Protein AF-A0A954PSN0-F1 (afdb_monomer_lite)

pLDDT: mean 78.73, std 20.79, range [35.22, 97.94]

Sequence (161 aa):
SMLEPAQRQGTVRHKSVRLQGTRQWETVWQTLVEFAEAEGLCKVHMDLNVPWLEEGFHGTWQRSRLPDRLDRWSTALPIFADGRIAGRLDIAGPATDGQAIGAIAKLVELVDDLIPQIELLLTTPIPLEAVETSTESAETESAPVGLDAAQKKSALTSLSQ

Structure (mmCIF, N/CA/C/O backbone):
data_AF-A0A954PSN0-F1
#
_entry.id   AF-A0A954PSN0-F1
#
loop_
_atom_site.group_PDB
_atom_site.id
_atom_site.type_symbol
_atom_site.label_atom_id
_atom_site.label_alt_id
_atom_site.label_comp_id
_atom_site.label_asym_id
_atom_site.label_entity_id
_atom_site.label_seq_id
_atom_site.pdbx_PDB_ins_code
_atom_site.Cartn_x
_atom_site.Cartn_y
_atom_site.Cartn_z
_atom_site.occupancy
_atom_site.B_iso_or_equiv
_atom_site.auth_seq_id
_atom_site.auth_comp_id
_atom_site.auth_asym_id
_atom_site.auth_atom_id
_atom_site.pdbx_PDB_model_num
ATOM 1 N N . SER A 1 1 ? 18.038 26.220 -28.116 1.00 51.59 1 SER A N 1
ATOM 2 C CA . SER A 1 1 ? 16.617 25.848 -28.020 1.00 51.59 1 SER A CA 1
ATOM 3 C C . SER A 1 1 ? 16.549 24.426 -27.507 1.00 51.59 1 SER A C 1
ATOM 5 O O . SER A 1 1 ? 17.041 23.544 -28.195 1.00 51.59 1 SER A O 1
ATOM 7 N N . MET A 1 2 ? 16.056 24.223 -26.289 1.00 44.28 2 MET A N 1
ATOM 8 C CA . MET A 1 2 ? 15.750 22.912 -25.715 1.00 44.28 2 MET A CA 1
ATOM 9 C C . MET A 1 2 ? 14.744 23.184 -24.595 1.00 44.28 2 MET A C 1
ATOM 11 O O . MET A 1 2 ? 15.099 23.766 -23.577 1.00 44.28 2 MET A O 1
ATOM 15 N N . LEU A 1 3 ? 13.466 22.913 -24.859 1.00 49.69 3 LEU A N 1
ATOM 16 C CA . LEU A 1 3 ? 12.407 23.012 -23.860 1.00 49.69 3 LEU A CA 1
ATOM 17 C C . LEU A 1 3 ? 12.388 21.683 -23.109 1.00 49.69 3 LEU A C 1
ATOM 19 O O . LEU A 1 3 ? 12.054 20.652 -23.692 1.00 49.69 3 LEU A O 1
ATOM 23 N N . GLU A 1 4 ? 12.777 21.708 -21.839 1.00 47.72 4 GLU A N 1
ATOM 24 C CA . GLU A 1 4 ? 12.510 20.611 -20.914 1.00 47.72 4 GLU A CA 1
ATOM 25 C C . GLU A 1 4 ? 10.990 20.391 -20.836 1.00 47.72 4 GLU A C 1
ATOM 27 O O . GLU A 1 4 ? 10.233 21.365 -20.713 1.00 47.72 4 GLU A O 1
ATOM 32 N N . PRO A 1 5 ? 10.488 19.147 -20.922 1.00 50.50 5 PRO A N 1
AT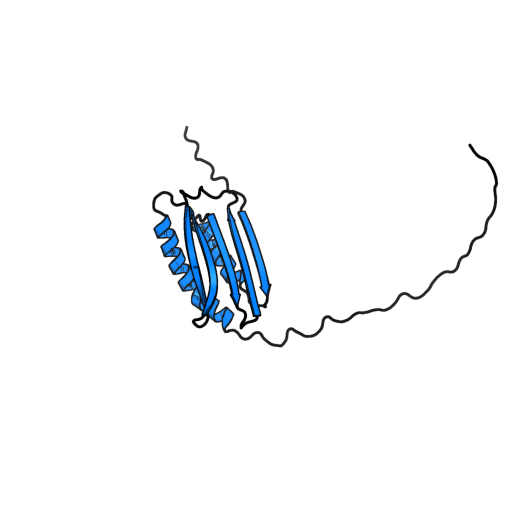OM 33 C CA . PRO A 1 5 ? 9.084 18.900 -20.664 1.00 50.50 5 PRO A CA 1
ATOM 34 C C . PRO A 1 5 ? 8.835 19.143 -19.176 1.00 50.50 5 PRO A C 1
ATOM 36 O O . PRO A 1 5 ? 9.224 18.345 -18.326 1.00 50.50 5 PRO A O 1
ATOM 39 N N . ALA A 1 6 ? 8.166 20.252 -18.864 1.00 48.22 6 ALA A N 1
ATOM 40 C CA . ALA A 1 6 ? 7.601 20.493 -17.548 1.00 48.22 6 ALA A CA 1
ATOM 41 C C . ALA A 1 6 ? 6.750 19.275 -17.160 1.00 48.22 6 ALA A C 1
ATOM 43 O O . ALA A 1 6 ? 5.713 19.009 -17.780 1.00 48.22 6 ALA A O 1
ATOM 44 N N . GLN A 1 7 ? 7.209 18.512 -16.165 1.00 49.75 7 GLN A N 1
ATOM 45 C CA . GLN A 1 7 ? 6.441 17.436 -15.555 1.00 49.75 7 GLN A CA 1
ATOM 46 C C . GLN A 1 7 ? 5.137 18.043 -15.037 1.00 49.75 7 GLN A C 1
ATOM 48 O O . GLN A 1 7 ? 5.089 18.683 -13.989 1.00 49.75 7 GLN A O 1
ATOM 53 N N . ARG A 1 8 ? 4.058 17.883 -15.809 1.00 48.75 8 ARG A N 1
ATOM 54 C CA . ARG A 1 8 ? 2.710 18.201 -15.349 1.00 48.75 8 ARG A CA 1
ATOM 55 C C . ARG A 1 8 ? 2.430 17.264 -14.187 1.00 48.75 8 ARG A C 1
ATOM 57 O O . ARG A 1 8 ? 2.169 16.083 -14.412 1.00 48.75 8 ARG A O 1
ATOM 64 N N . GLN A 1 9 ? 2.492 17.794 -12.971 1.00 50.06 9 GLN A N 1
ATOM 65 C CA . GLN A 1 9 ? 1.950 17.147 -11.786 1.00 50.06 9 GLN A CA 1
ATOM 66 C C . GLN A 1 9 ? 0.468 16.880 -12.065 1.00 50.06 9 GLN A C 1
ATOM 68 O O . GLN A 1 9 ? -0.374 17.775 -12.028 1.00 50.06 9 GLN A O 1
ATOM 73 N N . GLY A 1 10 ? 0.172 15.660 -12.512 1.00 59.59 10 GLY A N 1
ATOM 74 C CA . GLY A 1 10 ? -1.191 15.222 -12.747 1.00 59.59 10 GLY A CA 1
ATOM 75 C C . GLY A 1 10 ? -1.931 15.216 -11.420 1.00 59.59 10 GLY A C 1
ATOM 76 O O . GLY A 1 10 ? -1.351 14.873 -10.393 1.00 59.59 10 GLY A O 1
ATOM 77 N N . THR A 1 11 ? -3.210 15.579 -11.448 1.00 71.25 11 THR A N 1
ATOM 78 C CA . THR A 1 11 ? -4.090 15.440 -10.291 1.00 71.25 11 THR A CA 1
ATOM 79 C C . THR A 1 11 ? -3.969 14.014 -9.733 1.00 71.25 11 THR A C 1
ATOM 81 O O . THR A 1 11 ? -3.833 13.039 -10.475 1.00 71.25 11 THR A O 1
ATOM 84 N N . VAL A 1 12 ? -3.923 13.889 -8.414 1.00 82.00 12 VAL A N 1
ATOM 85 C CA . VAL A 1 12 ? -3.857 12.604 -7.717 1.00 82.00 12 VAL A CA 1
ATOM 86 C C . VAL A 1 12 ? -5.231 12.346 -7.121 1.00 82.00 12 VAL A C 1
ATOM 88 O O . VAL A 1 12 ? -5.848 13.245 -6.552 1.00 82.00 12 VAL A O 1
ATOM 91 N N . ARG A 1 13 ? -5.741 11.121 -7.267 1.00 86.81 13 ARG A N 1
ATOM 92 C CA . ARG A 1 13 ? -6.927 10.672 -6.540 1.00 86.81 13 ARG A CA 1
ATOM 93 C C . ARG A 1 13 ? -6.464 9.878 -5.329 1.00 86.81 13 ARG A C 1
ATOM 95 O O . ARG A 1 13 ? -5.998 8.753 -5.478 1.00 86.81 13 ARG A O 1
ATOM 102 N N . HIS A 1 14 ? -6.657 10.463 -4.156 1.00 92.06 14 HIS A N 1
ATOM 103 C CA . HIS A 1 14 ? -6.394 9.857 -2.853 1.00 92.06 14 HIS A CA 1
ATOM 104 C C . HIS A 1 14 ? -7.720 9.676 -2.123 1.00 92.06 14 HIS A C 1
ATOM 106 O O . HIS A 1 14 ? -8.522 10.606 -2.039 1.00 92.06 14 HIS A O 1
ATOM 112 N N . LYS A 1 15 ? -7.973 8.474 -1.613 1.00 92.88 15 LYS A N 1
ATOM 113 C CA . LYS A 1 15 ? -9.094 8.182 -0.722 1.00 92.88 15 LYS A CA 1
ATOM 114 C C . LYS A 1 15 ? -8.658 7.141 0.301 1.00 92.88 15 LYS A C 1
ATOM 116 O O . LYS A 1 15 ? -8.199 6.079 -0.095 1.00 92.88 15 LYS A O 1
ATOM 121 N N . SER A 1 16 ? -8.881 7.404 1.578 1.00 92.44 16 SER A N 1
ATOM 122 C CA . SER A 1 16 ? -8.870 6.387 2.628 1.00 92.44 16 SER A CA 1
ATOM 123 C C . SER A 1 16 ? -10.208 6.396 3.357 1.00 92.44 16 SER A C 1
ATOM 125 O O . SER A 1 16 ? -10.886 7.422 3.445 1.00 92.44 16 SER A O 1
ATOM 127 N N . VAL A 1 17 ? -10.640 5.225 3.808 1.00 92.50 17 VAL A N 1
ATOM 128 C CA . VAL A 1 17 ? -11.814 5.061 4.657 1.00 92.50 17 VAL A CA 1
ATOM 129 C C . VAL A 1 17 ? -11.557 3.934 5.645 1.00 92.50 17 VAL A C 1
ATOM 131 O O . VAL A 1 17 ? -11.173 2.828 5.271 1.00 92.50 17 VAL A O 1
ATOM 134 N N . ARG A 1 18 ? -11.804 4.217 6.920 1.00 94.38 18 ARG A N 1
ATOM 135 C CA . ARG A 1 18 ? -11.916 3.193 7.953 1.00 94.38 18 ARG A CA 1
ATOM 136 C C . ARG A 1 18 ? -13.348 2.674 7.941 1.00 94.38 18 ARG A C 1
ATOM 138 O O . ARG A 1 18 ? -14.282 3.448 8.130 1.00 94.38 18 ARG A O 1
ATOM 145 N N . LEU A 1 19 ? -13.501 1.390 7.645 1.00 91.69 19 LEU A N 1
ATOM 146 C CA . LEU A 1 19 ? -14.794 0.718 7.533 1.00 91.69 19 LEU A CA 1
ATOM 147 C C . LEU A 1 19 ? -15.273 0.214 8.897 1.00 91.69 19 LEU A C 1
ATOM 149 O O . LEU A 1 19 ? -16.469 0.253 9.169 1.00 91.69 19 LEU A O 1
ATOM 153 N N . GLN A 1 20 ? -14.341 -0.228 9.745 1.00 89.31 20 GLN A N 1
ATOM 154 C CA . GLN A 1 20 ? -14.618 -0.730 11.088 1.00 89.31 20 GLN A CA 1
ATOM 155 C C . GLN A 1 20 ? -13.387 -0.562 11.985 1.00 89.31 20 GLN A C 1
ATOM 157 O O . GLN A 1 20 ? -12.265 -0.467 11.482 1.00 89.31 20 GLN A O 1
ATOM 162 N N . GLY A 1 21 ? -13.611 -0.546 13.297 1.00 88.50 21 GLY A N 1
ATOM 163 C CA . GLY A 1 21 ? -12.554 -0.505 14.296 1.00 88.50 21 GLY A CA 1
ATOM 164 C C . GLY A 1 21 ? -12.055 0.903 14.614 1.00 88.50 21 GLY A C 1
ATOM 165 O O . GLY A 1 21 ? -12.600 1.910 14.152 1.00 88.50 21 GLY A O 1
ATOM 166 N N . THR A 1 22 ? -11.026 0.984 15.451 1.00 85.81 22 THR A N 1
ATOM 167 C CA . THR A 1 22 ? -10.490 2.247 15.989 1.00 85.81 22 THR A CA 1
ATOM 168 C C . THR A 1 22 ? -8.991 2.407 15.765 1.00 85.81 22 THR A C 1
ATOM 170 O O . THR A 1 22 ? -8.454 3.498 15.980 1.00 85.81 22 THR A O 1
ATOM 173 N N . ARG A 1 23 ? -8.308 1.370 15.265 1.00 90.44 23 ARG A N 1
ATOM 174 C CA . ARG A 1 23 ? -6.860 1.398 15.036 1.00 90.44 23 ARG A CA 1
ATOM 175 C C . ARG A 1 23 ? -6.462 2.424 13.971 1.00 90.44 23 ARG A C 1
ATOM 177 O O . ARG A 1 23 ? -7.244 2.834 13.105 1.00 90.44 23 ARG A O 1
ATOM 184 N N . GLN A 1 24 ? -5.211 2.871 14.066 1.00 91.38 24 GLN A N 1
ATOM 185 C CA . GLN A 1 24 ? -4.643 3.966 13.275 1.00 91.38 24 GLN A CA 1
ATOM 186 C C . GLN A 1 24 ? -3.981 3.455 11.985 1.00 91.38 24 GLN A C 1
ATOM 188 O O . GLN A 1 24 ? -2.815 3.723 11.714 1.00 91.38 24 GLN A O 1
ATOM 193 N N . TRP A 1 25 ? -4.743 2.735 11.158 1.00 93.69 25 TRP A N 1
ATOM 194 C CA . TRP A 1 25 ? -4.280 2.242 9.850 1.00 93.69 25 TRP A CA 1
ATOM 195 C C . TRP A 1 25 ? -3.873 3.351 8.875 1.00 93.69 25 TRP A C 1
ATOM 197 O O . TRP A 1 25 ? -3.128 3.104 7.928 1.00 93.69 25 TRP A O 1
ATOM 207 N N . GLU A 1 26 ? -4.328 4.579 9.129 1.00 93.50 26 GLU A N 1
ATOM 208 C CA . GLU A 1 26 ? -3.970 5.753 8.340 1.00 93.50 26 GLU A CA 1
ATOM 209 C C . GLU A 1 26 ? -2.455 5.994 8.333 1.00 93.50 26 GLU A C 1
ATOM 211 O O . GLU A 1 26 ? -1.924 6.375 7.302 1.00 93.50 26 GLU A O 1
ATOM 216 N N . THR A 1 27 ? -1.731 5.710 9.422 1.00 93.38 27 THR A N 1
ATOM 217 C CA . THR A 1 27 ? -0.271 5.900 9.461 1.00 93.38 27 THR A CA 1
ATOM 218 C C . THR A 1 27 ? 0.440 4.986 8.463 1.00 93.38 27 THR A C 1
ATOM 220 O O . THR A 1 27 ? 1.210 5.468 7.639 1.00 93.38 27 THR A O 1
ATOM 223 N N . VAL A 1 28 ? 0.111 3.688 8.468 1.00 94.81 28 VAL A N 1
ATOM 224 C CA . VAL A 1 28 ? 0.645 2.711 7.498 1.00 94.81 28 VAL A CA 1
ATOM 225 C C . VAL A 1 28 ? 0.272 3.120 6.073 1.00 94.81 28 VAL A C 1
ATOM 227 O O . VAL A 1 28 ? 1.099 3.079 5.162 1.00 94.81 28 VAL A O 1
ATOM 230 N N . TRP A 1 29 ? -0.974 3.556 5.880 1.00 96.81 29 TRP A N 1
ATOM 231 C CA . TRP A 1 29 ? -1.457 4.021 4.587 1.00 96.81 29 TRP A CA 1
ATOM 232 C C . TRP A 1 29 ? -0.677 5.232 4.059 1.00 96.81 29 TRP A C 1
ATOM 234 O O . TRP A 1 29 ? -0.280 5.230 2.895 1.00 96.81 29 TRP A O 1
ATOM 244 N N . GLN A 1 30 ? -0.429 6.247 4.890 1.00 96.25 30 GLN A N 1
ATOM 245 C CA . GLN A 1 30 ? 0.301 7.448 4.478 1.00 96.25 30 GLN A CA 1
ATOM 246 C C . GLN A 1 30 ? 1.746 7.124 4.094 1.00 96.25 30 GLN A C 1
ATOM 248 O O . GLN A 1 30 ? 2.194 7.574 3.045 1.00 96.25 30 GLN A O 1
ATOM 253 N N . THR A 1 31 ? 2.434 6.250 4.835 1.00 96.56 31 THR A N 1
ATOM 254 C CA . THR A 1 31 ? 3.786 5.804 4.460 1.00 96.56 31 THR A CA 1
ATOM 255 C C . THR A 1 31 ? 3.813 5.125 3.083 1.00 96.56 31 THR A C 1
ATOM 257 O O . THR A 1 31 ? 4.706 5.377 2.275 1.00 96.56 31 THR A O 1
ATOM 260 N N . LEU A 1 32 ? 2.806 4.303 2.763 1.00 96.94 32 LEU A N 1
ATOM 261 C CA . LEU A 1 32 ? 2.687 3.681 1.438 1.00 96.94 32 LEU A CA 1
ATOM 262 C C . LEU A 1 32 ? 2.423 4.709 0.327 1.00 96.94 32 LEU A C 1
ATOM 264 O O . LEU A 1 32 ? 2.908 4.543 -0.794 1.00 96.94 32 LEU A O 1
ATOM 268 N N . VAL A 1 33 ? 1.654 5.761 0.617 1.00 96.69 33 VAL A N 1
ATOM 269 C CA . VAL A 1 33 ? 1.394 6.858 -0.325 1.00 96.69 33 VAL A CA 1
ATOM 270 C C . VAL A 1 33 ? 2.654 7.687 -0.569 1.00 96.69 33 VAL A C 1
ATOM 272 O O . VAL A 1 33 ? 2.986 7.949 -1.723 1.00 96.69 33 VAL A O 1
ATOM 275 N N . GLU A 1 34 ? 3.388 8.042 0.482 1.00 96.44 34 GLU A N 1
ATOM 276 C CA . GLU A 1 34 ? 4.659 8.770 0.383 1.00 96.44 34 GLU A CA 1
ATOM 277 C C . GLU A 1 34 ? 5.677 7.991 -0.459 1.00 96.44 34 GLU A C 1
ATOM 279 O O . GLU A 1 34 ? 6.300 8.544 -1.369 1.00 96.44 34 GLU A O 1
ATOM 284 N N . PHE A 1 35 ? 5.776 6.678 -0.236 1.00 96.19 35 PHE A N 1
ATOM 285 C CA . PHE A 1 35 ? 6.579 5.790 -1.073 1.00 96.19 35 PHE A CA 1
ATOM 286 C C . PHE A 1 35 ? 6.129 5.804 -2.540 1.00 96.19 35 PHE A C 1
ATOM 288 O O . PHE A 1 35 ? 6.954 5.872 -3.453 1.00 96.19 35 PHE A O 1
ATOM 295 N N . ALA A 1 36 ? 4.817 5.781 -2.786 1.00 95.12 36 ALA A N 1
ATOM 296 C CA . ALA A 1 36 ? 4.267 5.823 -4.136 1.00 95.12 36 ALA A CA 1
ATOM 297 C C . ALA A 1 36 ? 4.642 7.098 -4.892 1.00 95.12 36 ALA A C 1
ATOM 299 O O . ALA A 1 36 ? 4.895 7.071 -6.101 1.00 95.12 36 ALA A O 1
ATOM 300 N N . GLU A 1 37 ? 4.667 8.221 -4.184 1.00 94.38 37 GLU A N 1
ATOM 301 C CA . GLU A 1 37 ? 5.078 9.500 -4.737 1.00 94.38 37 GLU A CA 1
ATOM 302 C C . GLU A 1 37 ? 6.579 9.525 -5.024 1.00 94.38 37 GLU A C 1
ATOM 304 O O . GLU A 1 37 ? 6.958 9.897 -6.140 1.00 94.38 37 GLU A O 1
ATOM 309 N N . ALA A 1 38 ? 7.399 9.059 -4.078 1.00 93.38 38 ALA A N 1
ATOM 310 C CA . ALA A 1 38 ? 8.856 9.023 -4.184 1.00 93.38 38 ALA A CA 1
ATOM 311 C C . ALA A 1 38 ? 9.359 8.113 -5.318 1.00 93.38 38 ALA A C 1
ATOM 313 O O . ALA A 1 38 ? 10.231 8.510 -6.089 1.00 93.38 38 ALA A O 1
ATOM 314 N N . GLU A 1 39 ? 8.772 6.925 -5.473 1.00 93.12 39 GLU A N 1
ATOM 315 C CA . GLU A 1 39 ? 9.174 5.947 -6.495 1.00 93.12 39 GLU A CA 1
ATOM 316 C C . GLU A 1 39 ? 8.432 6.121 -7.832 1.00 93.12 39 GLU A C 1
ATOM 318 O O . GLU A 1 39 ? 8.552 5.295 -8.738 1.00 93.12 39 GLU A O 1
ATOM 323 N N . GLY A 1 40 ? 7.637 7.186 -7.986 1.00 91.94 40 GLY A N 1
ATOM 324 C CA . GLY A 1 40 ? 6.936 7.459 -9.242 1.00 91.94 40 GLY A CA 1
ATOM 325 C C . GLY A 1 40 ? 5.873 6.410 -9.594 1.00 91.94 40 GLY A C 1
ATOM 326 O O . GLY A 1 40 ? 5.562 6.204 -10.770 1.00 91.94 40 GLY A O 1
ATOM 327 N N . LEU A 1 41 ? 5.286 5.753 -8.590 1.00 94.12 41 LEU A N 1
ATOM 328 C CA . LEU A 1 41 ? 4.238 4.757 -8.792 1.00 94.12 41 LEU A CA 1
ATOM 329 C C . LEU A 1 41 ? 2.976 5.396 -9.372 1.00 94.12 41 LEU A C 1
ATOM 331 O O . LEU A 1 41 ? 2.764 6.609 -9.340 1.00 94.12 41 LEU A O 1
ATOM 335 N N . CYS A 1 42 ? 2.119 4.555 -9.935 1.00 94.75 42 CYS A N 1
ATOM 336 C CA . CYS A 1 42 ? 0.891 4.974 -10.602 1.00 94.75 42 CYS A CA 1
ATOM 337 C C . CYS A 1 42 ? -0.355 4.655 -9.773 1.00 94.75 42 CYS A C 1
ATOM 339 O O . CYS A 1 42 ? -1.364 5.352 -9.899 1.00 94.75 42 CYS A O 1
ATOM 341 N N . LYS A 1 43 ? -0.291 3.605 -8.945 1.00 95.88 43 LYS A N 1
ATOM 342 C CA . LYS A 1 43 ? -1.393 3.148 -8.099 1.00 95.88 43 LYS A CA 1
ATOM 343 C C . LYS A 1 43 ? -0.872 2.442 -6.849 1.00 95.88 43 LYS A C 1
ATOM 345 O O . LYS A 1 43 ? 0.019 1.604 -6.955 1.00 95.88 43 LYS A O 1
ATOM 350 N N . VAL A 1 44 ? -1.525 2.708 -5.723 1.00 97.44 44 VAL A N 1
ATOM 351 C CA . VAL A 1 44 ? -1.457 1.921 -4.489 1.00 97.44 44 VAL A CA 1
ATOM 352 C C . VAL A 1 44 ? -2.880 1.685 -4.000 1.00 97.44 44 VAL A C 1
ATOM 354 O O . VAL A 1 44 ? -3.731 2.573 -4.053 1.00 97.44 44 VAL A O 1
ATOM 357 N N . HIS A 1 45 ? -3.165 0.473 -3.559 1.00 97.94 45 HIS A N 1
ATOM 358 C CA . HIS A 1 45 ? -4.441 0.106 -2.975 1.00 97.94 45 HIS A CA 1
ATOM 359 C C . HIS A 1 45 ? -4.192 -0.830 -1.800 1.00 97.94 45 HIS A C 1
ATOM 361 O O . HIS A 1 45 ? -3.566 -1.870 -1.967 1.00 97.94 45 HIS A O 1
ATOM 367 N N . MET A 1 46 ? -4.667 -0.437 -0.625 1.00 97.38 46 MET A N 1
ATOM 368 C CA . MET A 1 46 ? -4.580 -1.220 0.598 1.00 97.38 46 MET A CA 1
ATOM 369 C C . MET A 1 46 ? -5.992 -1.567 1.039 1.00 97.38 46 MET A C 1
ATOM 371 O O . MET A 1 46 ? -6.810 -0.676 1.248 1.00 97.38 46 MET A O 1
ATOM 375 N N . ASP A 1 47 ? -6.266 -2.852 1.195 1.00 97.06 47 ASP A N 1
ATOM 376 C CA . ASP A 1 47 ? -7.551 -3.351 1.664 1.00 97.06 47 ASP A CA 1
ATOM 377 C C . ASP A 1 47 ? -7.303 -4.281 2.845 1.00 97.06 47 ASP A C 1
ATOM 379 O O . ASP A 1 47 ? -6.631 -5.304 2.711 1.00 97.06 47 ASP A O 1
ATOM 383 N N . LEU A 1 48 ? -7.796 -3.887 4.013 1.00 95.25 48 LEU A N 1
ATOM 384 C CA . LEU A 1 48 ? -7.702 -4.632 5.256 1.00 95.25 48 LEU A CA 1
ATOM 385 C C . LEU A 1 48 ? -9.091 -5.090 5.661 1.00 95.25 48 LEU A C 1
ATOM 387 O O . LEU A 1 48 ? -10.029 -4.294 5.750 1.00 95.25 48 LEU A O 1
ATOM 391 N N . ASN A 1 49 ? -9.185 -6.373 5.971 1.00 93.56 49 ASN A N 1
ATOM 392 C CA . ASN A 1 49 ? -10.369 -6.995 6.523 1.00 93.56 49 ASN A CA 1
ATOM 393 C C . ASN A 1 49 ? -9.906 -7.965 7.606 1.00 93.56 49 ASN A C 1
ATOM 395 O O . ASN A 1 49 ? -9.399 -9.047 7.302 1.00 93.56 49 ASN A O 1
ATOM 399 N N . VAL A 1 50 ? -10.071 -7.565 8.866 1.00 92.44 50 VAL A N 1
ATOM 400 C CA . VAL A 1 50 ? -9.566 -8.287 10.037 1.00 92.44 50 VAL A CA 1
ATOM 401 C C . VAL A 1 50 ? -10.740 -8.605 10.974 1.00 92.44 50 VAL A C 1
ATOM 403 O O . VAL A 1 50 ? -10.907 -7.960 12.013 1.00 92.44 50 VAL A O 1
ATOM 406 N N . PRO A 1 51 ? -11.580 -9.608 10.642 1.00 89.31 51 PRO A N 1
ATOM 407 C CA . PRO A 1 51 ? -12.831 -9.852 11.361 1.00 89.31 51 PRO A CA 1
ATOM 408 C C . PRO A 1 51 ? -12.644 -10.192 12.841 1.00 89.31 51 PRO A C 1
ATOM 410 O O . PRO A 1 51 ? -13.487 -9.851 13.659 1.00 89.31 51 PRO A O 1
ATOM 413 N N . TRP A 1 52 ? -11.536 -10.845 13.205 1.00 88.94 52 TRP A N 1
ATOM 414 C CA . TRP A 1 52 ? -11.263 -11.247 14.591 1.00 88.94 52 TRP A CA 1
ATOM 415 C C . TRP A 1 52 ? -10.878 -10.082 15.510 1.00 88.94 52 TRP A C 1
ATOM 417 O O . TRP A 1 52 ? -10.843 -10.265 16.723 1.00 88.94 52 TRP A O 1
ATOM 427 N N . LEU A 1 53 ? -10.577 -8.911 14.943 1.00 88.81 53 LEU A N 1
ATOM 428 C CA . LEU A 1 53 ? -10.363 -7.669 15.688 1.00 88.81 53 LEU A CA 1
ATOM 429 C C . LEU A 1 53 ? -11.446 -6.633 15.410 1.00 88.81 53 LEU A C 1
ATOM 431 O O . LEU A 1 53 ? -11.333 -5.529 15.928 1.00 88.81 53 LEU A O 1
ATOM 435 N N . GLU A 1 54 ? -12.460 -6.970 14.605 1.00 90.38 54 GLU A N 1
ATOM 436 C CA . GLU A 1 54 ? -13.490 -6.019 14.181 1.00 90.38 54 GLU A CA 1
ATOM 437 C C . GLU A 1 54 ? -12.896 -4.779 13.491 1.00 90.38 54 GLU A C 1
ATOM 439 O O . GLU A 1 54 ? -13.320 -3.646 13.700 1.00 90.38 54 GLU A O 1
ATOM 444 N N . GLU A 1 55 ? -11.887 -5.000 12.648 1.00 92.69 55 GLU A N 1
ATOM 445 C CA . GLU A 1 55 ? -11.122 -3.941 11.993 1.00 92.69 55 GLU A CA 1
ATOM 446 C C . GLU A 1 55 ? -11.247 -4.040 10.473 1.00 92.69 55 GLU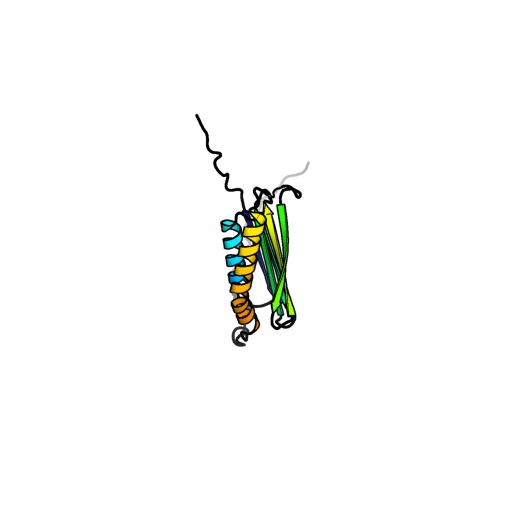 A C 1
ATOM 448 O O . GLU A 1 55 ? -11.170 -5.122 9.884 1.00 92.69 55 GLU A O 1
ATOM 453 N N . GLY A 1 56 ? -11.418 -2.889 9.828 1.00 94.38 56 GLY A N 1
ATOM 454 C CA . GLY A 1 56 ? -11.534 -2.799 8.379 1.00 94.38 56 GLY A CA 1
ATOM 455 C C . GLY A 1 56 ? -11.049 -1.453 7.870 1.00 94.38 56 GLY A C 1
ATOM 456 O O . GLY A 1 56 ? -11.459 -0.401 8.366 1.00 94.38 56 GLY A O 1
ATOM 457 N N . PHE A 1 57 ? -10.199 -1.468 6.848 1.00 96.81 57 PHE A N 1
ATOM 458 C CA . PHE A 1 57 ? -9.637 -0.257 6.259 1.00 96.81 57 PHE A CA 1
ATOM 459 C C . PHE A 1 57 ? -9.501 -0.405 4.754 1.00 96.81 57 PHE A C 1
ATOM 461 O O . PHE A 1 57 ? -9.088 -1.445 4.258 1.00 96.81 57 PHE A O 1
ATOM 468 N N . HIS A 1 58 ? -9.794 0.667 4.033 1.00 97.62 58 HIS A N 1
ATOM 469 C CA . HIS A 1 58 ? -9.656 0.708 2.592 1.00 97.62 58 HIS A CA 1
ATOM 470 C C . HIS A 1 58 ? -8.988 2.013 2.157 1.00 97.62 58 HIS A C 1
ATOM 472 O O . HIS A 1 58 ? -9.543 3.100 2.323 1.00 97.62 58 HIS A O 1
ATOM 478 N N . GLY A 1 59 ? -7.801 1.899 1.570 1.00 97.50 59 GLY A N 1
ATOM 479 C CA . GLY A 1 59 ? -7.004 2.984 1.012 1.00 97.50 59 GLY A CA 1
ATOM 480 C C . GLY A 1 59 ? -6.825 2.810 -0.492 1.00 97.50 59 GLY A C 1
ATOM 481 O O . GLY A 1 59 ? -6.503 1.731 -0.978 1.00 97.50 59 GLY A O 1
ATOM 482 N N . THR A 1 60 ? -7.029 3.876 -1.256 1.00 97.56 60 THR A N 1
ATOM 483 C CA . THR A 1 60 ? -6.722 3.942 -2.685 1.00 97.56 60 THR A CA 1
ATOM 484 C C . THR A 1 60 ? -6.013 5.249 -2.998 1.00 97.56 60 THR A C 1
ATOM 486 O O . THR A 1 60 ? -6.526 6.337 -2.739 1.00 97.56 60 THR A O 1
ATOM 489 N N . TRP A 1 61 ? -4.867 5.134 -3.651 1.00 97.50 61 TRP A N 1
ATOM 490 C CA . TRP A 1 61 ? -4.122 6.234 -4.231 1.00 97.50 61 TRP A CA 1
ATOM 491 C C . TRP A 1 61 ? -3.841 5.903 -5.692 1.00 97.50 61 TRP A C 1
ATOM 493 O O . TRP A 1 61 ? -3.446 4.786 -6.031 1.00 97.50 61 TRP A O 1
ATOM 503 N N . GLN A 1 62 ? -4.087 6.849 -6.589 1.00 95.69 62 GLN A N 1
ATOM 504 C CA . GLN A 1 62 ? -3.770 6.687 -8.004 1.00 95.69 62 GLN A CA 1
ATOM 505 C C . GLN A 1 62 ? -3.513 8.033 -8.672 1.00 95.69 62 GLN A C 1
ATOM 507 O O . GLN A 1 62 ? -4.192 9.026 -8.393 1.00 95.69 62 GLN A O 1
ATOM 512 N N . ARG A 1 63 ? -2.593 8.056 -9.635 1.00 92.81 63 ARG A N 1
ATOM 513 C CA . ARG A 1 63 ? -2.422 9.215 -10.518 1.00 92.81 63 ARG A CA 1
ATOM 514 C C . ARG A 1 63 ? -3.619 9.328 -11.465 1.00 92.81 63 ARG A C 1
ATOM 516 O O . ARG A 1 63 ? -4.165 8.320 -11.910 1.00 92.81 63 ARG A O 1
ATOM 523 N N . SER A 1 64 ? -4.017 10.549 -11.830 1.00 87.12 64 SER A N 1
ATOM 524 C CA . SER A 1 64 ? -5.124 10.768 -12.778 1.00 87.12 64 SER A CA 1
ATOM 525 C C . SER A 1 64 ? -4.871 10.184 -14.165 1.00 87.12 64 SER A C 1
ATOM 527 O O . SER A 1 64 ? -5.825 9.913 -14.889 1.00 87.12 64 SER A O 1
ATOM 529 N N . ARG A 1 65 ? -3.605 10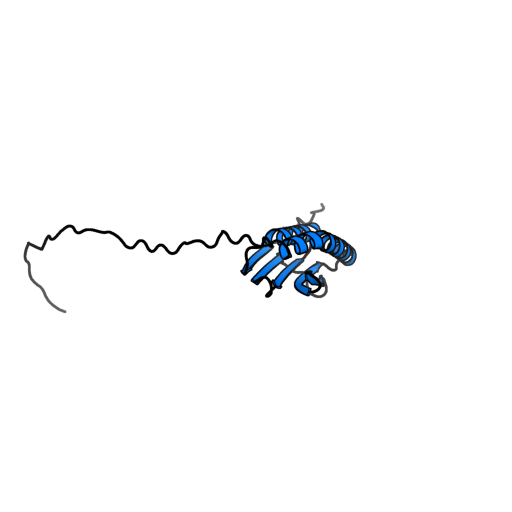.003 -14.549 1.00 85.81 65 ARG A N 1
ATOM 530 C CA . ARG A 1 65 ? -3.221 9.321 -15.784 1.00 85.81 65 ARG A CA 1
ATOM 531 C C . ARG A 1 65 ? -2.411 8.093 -15.421 1.00 85.81 65 ARG A C 1
ATOM 533 O O . ARG A 1 65 ? -1.307 8.214 -14.900 1.00 85.81 65 ARG A O 1
ATOM 540 N N . LEU A 1 66 ? -2.991 6.933 -15.689 1.00 86.25 66 LEU A N 1
ATOM 541 C CA . LEU A 1 66 ? -2.297 5.660 -15.594 1.00 86.25 66 LEU A CA 1
ATOM 542 C C . LEU A 1 66 ? -1.656 5.361 -16.954 1.00 86.25 66 LEU A C 1
ATOM 544 O O . LEU A 1 66 ? -2.322 5.574 -17.970 1.00 86.25 66 LEU A O 1
ATOM 548 N N . PRO A 1 67 ? -0.415 4.853 -16.989 1.00 86.38 67 PRO A N 1
ATOM 549 C CA . PRO A 1 67 ? 0.146 4.272 -18.198 1.00 86.38 67 PRO A CA 1
ATOM 550 C C . PRO A 1 67 ? -0.729 3.130 -18.716 1.00 86.38 67 PRO A C 1
ATOM 552 O O . PRO A 1 67 ? -1.462 2.474 -17.950 1.00 86.38 67 PRO A O 1
ATOM 555 N N . ASP A 1 68 ? -0.609 2.862 -20.012 1.00 89.50 68 ASP A N 1
ATOM 556 C CA . ASP A 1 68 ? -1.254 1.715 -20.632 1.00 89.50 68 ASP A CA 1
ATOM 557 C C . ASP A 1 68 ? -0.831 0.417 -19.946 1.00 89.50 68 ASP A C 1
ATOM 559 O O . ASP A 1 68 ? 0.187 0.325 -19.259 1.00 89.50 68 ASP A O 1
ATOM 563 N N . ARG A 1 69 ? -1.666 -0.616 -20.072 1.00 86.75 69 ARG A N 1
ATOM 564 C CA . ARG A 1 69 ? -1.464 -1.865 -19.326 1.00 86.75 69 ARG A CA 1
ATOM 565 C C . ARG A 1 69 ? -0.144 -2.557 -19.668 1.00 86.75 69 ARG A C 1
ATOM 567 O O . ARG A 1 69 ? 0.395 -3.234 -18.803 1.00 86.75 69 ARG A O 1
ATOM 574 N N . LEU A 1 70 ? 0.335 -2.394 -20.898 1.00 88.81 70 LEU A N 1
ATOM 575 C CA . LEU A 1 70 ? 1.606 -2.951 -21.359 1.00 88.81 70 LEU A CA 1
ATOM 576 C C . LEU A 1 70 ? 2.814 -2.154 -20.843 1.00 88.81 70 LEU A C 1
ATOM 578 O O . LEU A 1 70 ? 3.882 -2.729 -20.675 1.00 88.81 70 LEU A O 1
ATOM 582 N N . ASP A 1 71 ? 2.614 -0.878 -20.506 1.00 90.88 71 ASP A N 1
ATOM 583 C CA . ASP A 1 71 ? 3.661 0.043 -20.049 1.00 90.88 71 ASP A CA 1
ATOM 584 C C . ASP A 1 71 ? 3.701 0.175 -18.523 1.00 90.88 71 ASP A C 1
ATOM 586 O O . ASP A 1 71 ? 4.282 1.113 -17.971 1.00 90.88 71 ASP A O 1
ATOM 590 N N . ARG A 1 72 ? 3.066 -0.759 -17.809 1.00 92.50 72 ARG A N 1
ATOM 591 C CA . ARG A 1 72 ? 3.072 -0.797 -16.348 1.00 92.50 72 ARG A CA 1
ATOM 592 C C . ARG A 1 72 ? 3.304 -2.200 -15.825 1.00 92.50 72 ARG A C 1
ATOM 594 O O . ARG A 1 72 ? 2.791 -3.179 -16.362 1.00 92.50 72 ARG A O 1
ATOM 601 N N . TRP A 1 73 ? 4.011 -2.273 -14.711 1.00 94.38 73 TRP A N 1
ATOM 602 C CA . TRP A 1 73 ? 4.043 -3.465 -13.884 1.00 94.38 73 TRP A CA 1
ATOM 603 C C . TRP A 1 73 ? 2.983 -3.348 -12.791 1.00 94.38 73 TRP A C 1
ATOM 605 O O . TRP A 1 73 ? 2.525 -2.257 -12.440 1.00 94.38 73 TRP A O 1
ATOM 615 N N . SER A 1 74 ? 2.584 -4.490 -12.247 1.00 94.56 74 SER A N 1
ATOM 616 C CA . SER A 1 74 ? 1.737 -4.544 -11.063 1.00 94.56 74 SER A CA 1
ATOM 617 C C . SER A 1 74 ? 2.089 -5.754 -10.221 1.00 94.56 74 SER A C 1
ATOM 619 O O . SER A 1 74 ? 2.361 -6.818 -10.775 1.00 94.56 74 SER A O 1
ATOM 621 N N . THR A 1 75 ? 2.016 -5.600 -8.908 1.00 94.81 75 THR A N 1
ATOM 622 C CA . THR A 1 75 ? 2.173 -6.690 -7.947 1.00 94.81 75 THR A CA 1
ATOM 623 C C . THR A 1 75 ? 1.091 -6.606 -6.879 1.00 94.81 75 THR A C 1
ATOM 625 O O . THR A 1 75 ? 0.507 -5.542 -6.657 1.00 94.81 75 THR A O 1
ATOM 628 N N . ALA A 1 76 ? 0.825 -7.736 -6.237 1.00 95.25 76 ALA A N 1
ATOM 629 C CA . ALA A 1 76 ? -0.075 -7.830 -5.104 1.00 95.25 76 ALA A CA 1
ATOM 630 C C . ALA A 1 76 ? 0.620 -8.609 -3.988 1.00 95.25 76 ALA A C 1
ATOM 632 O O . ALA A 1 76 ? 1.109 -9.716 -4.221 1.00 95.25 76 ALA A O 1
ATOM 633 N N . LEU A 1 77 ? 0.654 -8.030 -2.792 1.00 93.19 77 LEU A N 1
ATOM 634 C CA . LEU A 1 77 ? 1.265 -8.621 -1.608 1.00 93.19 77 LEU A CA 1
ATOM 635 C C . LEU A 1 77 ? 0.182 -8.868 -0.548 1.00 93.19 77 LEU A C 1
ATOM 637 O O . LEU A 1 77 ? -0.640 -7.979 -0.301 1.00 93.19 77 LEU A O 1
ATOM 641 N N . PRO A 1 78 ? 0.128 -10.058 0.070 1.00 93.38 78 PRO A N 1
ATOM 642 C CA . PRO A 1 78 ? -0.695 -10.264 1.254 1.00 93.38 78 PRO A CA 1
ATOM 643 C C . PRO A 1 78 ? -0.121 -9.471 2.433 1.00 93.38 78 PRO A C 1
ATOM 645 O O . PRO A 1 78 ? 1.092 -9.415 2.618 1.00 93.38 78 PRO A O 1
ATOM 648 N N . ILE A 1 79 ? -0.999 -8.895 3.251 1.00 90.62 79 ILE A N 1
ATOM 649 C CA . ILE A 1 79 ? -0.617 -8.288 4.529 1.00 90.62 79 ILE A CA 1
ATOM 650 C C . ILE A 1 79 ? -0.851 -9.338 5.611 1.00 90.62 79 ILE A C 1
ATOM 652 O O . ILE A 1 79 ? -1.984 -9.793 5.789 1.00 90.62 79 ILE A O 1
ATOM 656 N N . PHE A 1 80 ? 0.217 -9.746 6.296 1.00 85.94 80 PHE A N 1
ATOM 657 C CA . PHE A 1 80 ? 0.165 -10.756 7.351 1.00 85.94 80 PHE A CA 1
ATOM 658 C C . PHE A 1 80 ? 0.089 -10.145 8.751 1.00 85.94 80 PHE A C 1
ATOM 660 O O . PHE A 1 80 ? 0.517 -9.020 8.992 1.00 85.94 80 PHE A O 1
ATOM 667 N N . ALA A 1 81 ? -0.499 -10.921 9.655 1.00 75.75 81 ALA A N 1
ATOM 668 C CA . ALA A 1 81 ? -0.898 -10.539 10.996 1.00 75.75 81 ALA A CA 1
ATOM 669 C C . ALA A 1 81 ? -1.031 -11.797 11.857 1.00 75.75 81 ALA A C 1
ATOM 671 O O . ALA A 1 81 ? -1.961 -12.569 11.629 1.00 75.75 81 ALA A O 1
ATOM 672 N N . ASP A 1 82 ? -0.137 -12.029 12.823 1.00 76.25 82 ASP A N 1
ATOM 673 C CA . ASP A 1 82 ? -0.211 -13.215 13.702 1.00 76.25 82 ASP A CA 1
ATOM 674 C C . ASP A 1 82 ? -0.354 -14.539 12.905 1.00 76.25 82 ASP A C 1
ATOM 676 O O . ASP A 1 82 ? -1.216 -15.382 13.153 1.00 76.25 82 ASP A O 1
ATOM 680 N N . GLY A 1 83 ? 0.421 -14.671 11.820 1.00 83.19 83 GLY A N 1
ATOM 681 C CA . GLY A 1 83 ? 0.359 -15.822 10.908 1.00 83.19 83 GLY A CA 1
ATOM 682 C C . GLY A 1 83 ? -0.911 -15.923 10.044 1.00 83.19 83 GLY A C 1
ATOM 683 O O . GLY A 1 83 ? -1.080 -16.902 9.317 1.00 83.19 83 GLY A O 1
ATOM 684 N N . ARG A 1 84 ? -1.803 -14.927 10.085 1.00 88.19 84 ARG A N 1
ATOM 685 C CA . ARG A 1 84 ? -3.041 -14.842 9.291 1.00 88.19 84 ARG A CA 1
ATOM 686 C C . ARG A 1 84 ? -2.944 -13.731 8.255 1.00 88.19 84 ARG A C 1
ATOM 688 O O . ARG A 1 84 ? -2.210 -12.768 8.432 1.00 88.19 84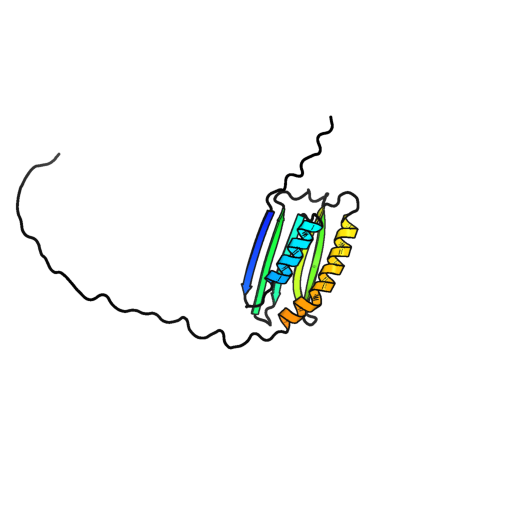 ARG A O 1
ATOM 695 N N . ILE A 1 85 ? -3.716 -13.841 7.178 1.00 91.31 85 ILE A N 1
ATOM 696 C CA . ILE A 1 85 ? -3.833 -12.767 6.186 1.00 91.31 85 ILE A CA 1
ATOM 697 C C . ILE A 1 85 ? -4.841 -11.739 6.714 1.00 91.31 85 ILE A C 1
ATOM 699 O O . ILE A 1 85 ? -6.021 -12.056 6.846 1.00 91.31 85 ILE A O 1
ATOM 703 N N . ALA A 1 86 ? -4.375 -10.527 7.009 1.00 91.56 86 ALA A N 1
ATOM 704 C CA . ALA A 1 86 ? -5.188 -9.380 7.420 1.00 91.56 86 ALA A CA 1
ATOM 705 C C . ALA A 1 86 ? -5.715 -8.554 6.237 1.00 91.56 86 ALA A C 1
ATOM 707 O O . ALA A 1 86 ? -6.632 -7.749 6.397 1.00 91.56 86 ALA A O 1
ATOM 708 N N . GLY A 1 87 ? -5.139 -8.724 5.047 1.00 94.12 87 GLY A N 1
ATOM 709 C CA . GLY A 1 87 ? -5.546 -7.950 3.886 1.00 94.12 87 GLY A CA 1
ATOM 710 C C . GLY A 1 87 ? -4.630 -8.107 2.685 1.00 94.12 87 GLY A C 1
ATOM 711 O O . GLY A 1 87 ? -3.862 -9.068 2.578 1.00 94.12 87 GLY A O 1
ATOM 712 N N . ARG A 1 88 ? -4.716 -7.142 1.769 1.00 96.25 88 ARG A N 1
ATOM 713 C CA . ARG A 1 88 ? -3.953 -7.114 0.523 1.00 96.25 88 ARG A CA 1
ATOM 714 C C . ARG A 1 8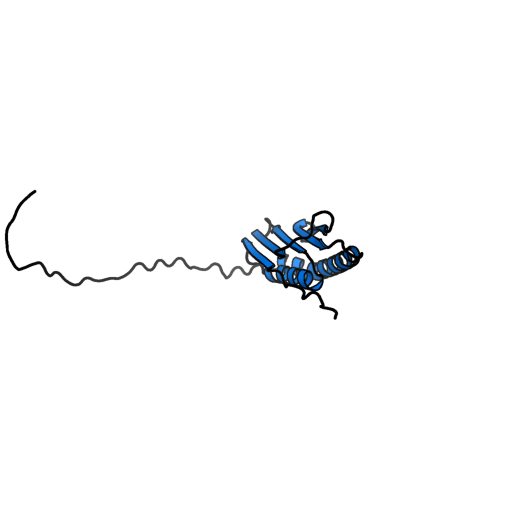8 ? -3.472 -5.708 0.183 1.00 96.25 88 ARG A C 1
ATOM 716 O O . ARG A 1 88 ? -4.204 -4.733 0.332 1.00 96.25 88 ARG A O 1
ATOM 723 N N . LEU A 1 89 ? -2.258 -5.644 -0.349 1.00 97.06 89 LEU A N 1
ATOM 724 C CA . LEU A 1 89 ? -1.642 -4.459 -0.925 1.00 97.06 89 LEU A CA 1
ATOM 725 C C . LEU A 1 89 ? -1.462 -4.667 -2.433 1.00 97.06 89 LEU A C 1
ATOM 727 O O . LEU A 1 89 ? -0.684 -5.517 -2.853 1.00 97.06 89 LEU A O 1
ATOM 731 N N . ASP A 1 90 ? -2.182 -3.904 -3.250 1.00 97.25 90 ASP A N 1
ATOM 732 C CA . ASP A 1 90 ? -2.054 -3.891 -4.708 1.00 97.25 90 ASP A CA 1
ATOM 733 C C . ASP A 1 90 ? -1.290 -2.639 -5.155 1.00 97.25 90 ASP A C 1
ATOM 735 O O . ASP A 1 90 ? -1.699 -1.512 -4.865 1.00 97.25 90 ASP A O 1
ATOM 739 N N . ILE A 1 91 ? -0.210 -2.818 -5.913 1.00 96.25 91 ILE A N 1
ATOM 740 C CA . ILE A 1 91 ? 0.659 -1.724 -6.357 1.00 96.25 91 ILE A CA 1
ATOM 741 C C . ILE A 1 91 ? 0.912 -1.819 -7.857 1.00 96.25 91 ILE A C 1
ATOM 743 O O . ILE A 1 91 ? 1.026 -2.910 -8.417 1.00 96.25 91 ILE A O 1
ATOM 747 N N . ALA A 1 92 ? 0.997 -0.667 -8.521 1.00 95.56 92 ALA A N 1
ATOM 748 C CA . ALA A 1 92 ? 1.428 -0.580 -9.908 1.00 95.56 92 ALA A CA 1
ATOM 749 C C . ALA A 1 92 ? 2.310 0.644 -10.157 1.00 95.56 92 ALA A C 1
ATOM 751 O O . ALA A 1 92 ? 2.042 1.737 -9.651 1.00 95.56 92 ALA A O 1
ATOM 752 N N . GLY A 1 93 ? 3.304 0.469 -11.020 1.00 94.56 93 GLY A N 1
ATOM 753 C CA . GLY A 1 93 ? 4.215 1.517 -11.465 1.00 94.56 93 GLY A CA 1
ATOM 754 C C . GLY A 1 93 ? 4.529 1.392 -12.957 1.00 94.56 93 GLY A C 1
ATOM 755 O O . GLY A 1 93 ? 4.153 0.401 -13.587 1.00 94.56 93 GLY A O 1
ATOM 756 N N . PRO A 1 94 ? 5.187 2.395 -13.549 1.00 92.75 94 PRO A N 1
ATOM 757 C CA . PRO A 1 94 ? 5.589 2.350 -14.950 1.00 92.75 94 PRO A CA 1
ATOM 758 C C . PRO A 1 94 ? 6.626 1.242 -15.182 1.00 92.75 94 PRO A C 1
ATOM 760 O O . PRO A 1 94 ? 7.510 1.021 -14.357 1.00 92.75 94 PRO A O 1
ATOM 763 N N . ALA A 1 95 ? 6.523 0.540 -16.311 1.00 89.38 95 ALA A N 1
ATOM 764 C CA . ALA A 1 95 ? 7.459 -0.511 -16.726 1.00 89.38 95 ALA A CA 1
ATOM 765 C C . ALA A 1 95 ? 8.592 0.016 -17.629 1.00 89.38 95 ALA A C 1
ATOM 767 O O . ALA A 1 95 ? 9.235 -0.755 -18.339 1.00 89.38 95 ALA A O 1
ATOM 768 N N . THR A 1 96 ? 8.836 1.327 -17.620 1.00 79.94 96 THR A N 1
ATOM 769 C CA . THR A 1 96 ? 9.849 1.973 -18.457 1.00 79.94 96 THR A CA 1
ATOM 770 C C . THR A 1 96 ? 11.253 1.815 -17.865 1.00 79.94 96 THR A C 1
ATOM 772 O O . THR A 1 96 ? 11.441 1.794 -16.648 1.00 79.94 96 THR A O 1
ATOM 775 N N . ASP A 1 97 ? 12.252 1.701 -18.741 1.00 73.38 97 ASP A N 1
ATOM 776 C CA . ASP A 1 97 ? 13.681 1.871 -18.431 1.00 73.38 97 ASP A CA 1
ATOM 777 C C . ASP A 1 97 ? 14.260 0.955 -17.332 1.00 73.38 97 ASP A C 1
ATOM 779 O O . ASP A 1 97 ? 15.213 1.309 -16.635 1.00 73.38 97 ASP A O 1
ATOM 783 N N . GLY A 1 98 ? 13.683 -0.240 -17.155 1.00 77.00 98 GLY A N 1
ATOM 784 C CA . GLY A 1 98 ? 14.195 -1.268 -16.236 1.00 77.00 98 GLY A CA 1
ATOM 785 C C . GLY A 1 98 ? 14.073 -0.935 -14.742 1.00 77.00 98 GLY A C 1
ATOM 786 O O . GLY A 1 98 ? 14.506 -1.727 -13.908 1.00 77.00 98 GLY A O 1
ATOM 787 N N . GLN A 1 99 ? 13.451 0.193 -14.382 1.00 81.62 99 GLN A N 1
ATOM 788 C CA . GLN A 1 99 ? 13.334 0.658 -12.992 1.00 81.62 99 GLN A CA 1
ATOM 789 C C . GLN A 1 99 ? 12.336 -0.159 -12.157 1.00 81.62 99 GLN A C 1
ATOM 791 O O . GLN A 1 99 ? 12.376 -0.120 -10.928 1.00 81.62 99 GLN A O 1
ATOM 796 N N . ALA A 1 100 ? 11.467 -0.936 -12.811 1.00 89.56 100 ALA A N 1
ATOM 797 C CA . ALA A 1 100 ? 10.434 -1.740 -12.161 1.00 89.56 100 ALA A CA 1
ATOM 798 C C . ALA A 1 100 ? 10.994 -2.657 -11.063 1.00 89.56 100 ALA A C 1
ATOM 800 O O . ALA A 1 100 ? 10.450 -2.705 -9.965 1.00 89.56 100 ALA A O 1
ATOM 801 N N . ILE A 1 101 ? 12.104 -3.351 -11.336 1.00 90.69 101 ILE A N 1
ATOM 802 C CA . ILE A 1 101 ? 12.708 -4.279 -10.371 1.00 90.69 101 ILE A CA 1
ATOM 803 C C . ILE A 1 101 ? 13.258 -3.533 -9.151 1.00 90.69 101 ILE A C 1
ATOM 805 O O . ILE A 1 101 ? 13.075 -3.998 -8.031 1.00 90.69 101 ILE A O 1
ATOM 809 N N . GLY A 1 102 ? 13.872 -2.363 -9.350 1.00 92.31 102 GLY A N 1
ATOM 810 C CA . GLY A 1 102 ? 14.371 -1.532 -8.251 1.00 92.31 102 GLY A CA 1
ATOM 811 C C . GLY A 1 102 ? 13.245 -1.017 -7.353 1.00 92.31 102 GLY A C 1
ATOM 812 O O . GLY A 1 102 ? 13.338 -1.127 -6.134 1.00 92.31 102 GLY A O 1
ATOM 813 N N . ALA A 1 103 ? 12.150 -0.531 -7.945 1.00 92.25 103 ALA A N 1
ATOM 814 C CA . ALA A 1 103 ? 10.974 -0.093 -7.191 1.00 92.25 103 ALA A CA 1
ATOM 815 C C . ALA A 1 103 ? 10.314 -1.251 -6.420 1.00 92.25 103 ALA A C 1
ATOM 817 O O . ALA A 1 103 ? 9.895 -1.074 -5.280 1.00 92.25 103 ALA A O 1
ATOM 818 N N . ILE A 1 104 ? 10.253 -2.450 -7.013 1.00 93.06 104 ILE A N 1
ATOM 819 C CA . ILE A 1 104 ? 9.747 -3.653 -6.335 1.00 93.06 104 ILE A CA 1
ATOM 820 C C . ILE A 1 104 ? 10.661 -4.054 -5.170 1.00 93.06 104 ILE A C 1
ATOM 822 O O . ILE A 1 104 ? 10.151 -4.392 -4.108 1.00 93.06 104 ILE A O 1
ATOM 826 N N . ALA A 1 105 ? 11.986 -4.002 -5.333 1.00 93.56 105 ALA A N 1
ATOM 827 C CA . ALA A 1 105 ? 12.923 -4.333 -4.258 1.00 93.56 105 ALA A CA 1
ATOM 828 C C . ALA A 1 105 ? 12.754 -3.396 -3.051 1.00 93.56 105 ALA A C 1
ATOM 830 O O . ALA A 1 105 ? 12.552 -3.867 -1.936 1.00 93.56 105 ALA A O 1
ATOM 831 N N . LYS A 1 106 ? 12.709 -2.079 -3.288 1.00 95.12 106 LYS A N 1
ATOM 832 C CA . LYS A 1 106 ? 12.450 -1.089 -2.231 1.00 95.12 106 LYS A CA 1
ATOM 833 C C . LYS A 1 106 ? 11.070 -1.245 -1.595 1.00 95.12 106 LYS A C 1
ATOM 835 O O . LYS A 1 106 ? 10.907 -0.985 -0.411 1.00 95.12 106 LYS A O 1
ATOM 840 N N . LEU A 1 107 ? 10.065 -1.656 -2.373 1.00 94.19 107 LEU A N 1
ATOM 841 C CA . LEU A 1 107 ? 8.736 -1.946 -1.838 1.00 94.19 107 LEU A CA 1
ATOM 842 C C . LEU A 1 107 ? 8.785 -3.116 -0.852 1.00 94.19 107 LEU A C 1
ATOM 844 O O . LEU A 1 107 ? 8.125 -3.056 0.178 1.00 94.19 107 LEU A O 1
ATOM 848 N N . VAL A 1 108 ? 9.532 -4.175 -1.170 1.00 92.31 108 VAL A N 1
ATOM 849 C CA . VAL A 1 108 ? 9.701 -5.314 -0.258 1.00 92.31 108 VAL A CA 1
ATOM 850 C C . VAL A 1 108 ? 10.382 -4.860 1.032 1.00 92.31 108 VAL A C 1
ATOM 852 O O . VAL A 1 108 ? 9.852 -5.141 2.099 1.00 92.31 108 VAL A O 1
ATOM 855 N N . GLU A 1 109 ? 11.466 -4.085 0.935 1.00 94.88 109 GLU A N 1
ATOM 856 C CA . GLU A 1 109 ? 12.149 -3.506 2.104 1.00 94.88 109 GLU A CA 1
ATOM 857 C C . GLU A 1 109 ? 11.197 -2.653 2.957 1.00 94.88 109 GLU A C 1
ATOM 859 O O . GLU A 1 109 ? 11.105 -2.841 4.166 1.00 94.88 109 GLU A O 1
ATOM 864 N N . LEU A 1 110 ? 10.412 -1.774 2.325 1.00 94.88 110 LEU A N 1
ATOM 865 C CA . LEU A 1 110 ? 9.427 -0.952 3.027 1.00 94.88 110 LEU A CA 1
ATOM 866 C C . LEU A 1 110 ? 8.355 -1.795 3.725 1.00 94.88 110 LEU A C 1
ATOM 868 O O . LEU A 1 110 ? 7.956 -1.489 4.846 1.00 94.88 110 LEU A O 1
ATOM 872 N N . VAL A 1 111 ? 7.828 -2.815 3.046 1.00 91.69 111 VAL A N 1
ATOM 873 C CA . VAL A 1 111 ? 6.808 -3.688 3.634 1.00 91.69 111 VAL A CA 1
ATOM 874 C C . VAL A 1 111 ? 7.390 -4.422 4.836 1.00 91.69 111 VAL A C 1
ATOM 876 O O . VAL A 1 111 ? 6.723 -4.453 5.867 1.00 91.69 111 VAL A O 1
ATOM 879 N N . ASP A 1 112 ? 8.623 -4.925 4.743 1.00 91.31 112 ASP A N 1
ATOM 880 C CA . ASP A 1 112 ? 9.318 -5.565 5.862 1.00 91.31 112 ASP A CA 1
ATOM 881 C C . ASP A 1 112 ? 9.491 -4.601 7.053 1.00 91.31 112 ASP A C 1
ATOM 883 O O . ASP A 1 112 ? 9.199 -4.974 8.191 1.00 91.31 112 ASP A O 1
ATOM 887 N N . ASP A 1 113 ? 9.842 -3.336 6.803 1.00 93.06 113 ASP A N 1
ATOM 888 C CA . ASP A 1 113 ? 9.948 -2.292 7.837 1.00 93.06 113 ASP A CA 1
ATOM 889 C C . ASP A 1 113 ? 8.594 -1.920 8.473 1.00 93.06 113 ASP A C 1
ATOM 891 O O . ASP A 1 113 ? 8.523 -1.473 9.626 1.00 93.06 113 ASP A O 1
ATOM 895 N N . LEU A 1 114 ? 7.494 -2.099 7.737 1.00 92.31 114 LEU A N 1
ATOM 896 C CA . LEU A 1 114 ? 6.136 -1.842 8.219 1.00 92.31 114 LEU A CA 1
ATOM 897 C C . LEU A 1 114 ? 5.546 -3.018 9.007 1.00 92.31 114 LEU A C 1
ATOM 899 O O . LEU A 1 114 ? 4.617 -2.791 9.787 1.00 92.31 114 LEU A O 1
ATOM 903 N N . ILE A 1 115 ? 6.072 -4.242 8.865 1.00 89.94 115 ILE A N 1
ATOM 904 C CA . ILE A 1 115 ? 5.561 -5.431 9.573 1.00 89.94 115 ILE A CA 1
ATOM 905 C C . ILE A 1 115 ? 5.468 -5.198 11.090 1.00 89.94 115 ILE A C 1
ATOM 907 O O . ILE A 1 115 ? 4.371 -5.371 11.625 1.00 89.94 115 ILE A O 1
ATOM 911 N N . PRO A 1 116 ? 6.513 -4.724 11.801 1.00 90.00 116 PRO A N 1
ATOM 912 C CA . PRO A 1 116 ? 6.427 -4.514 13.248 1.00 90.00 116 PRO A CA 1
ATOM 913 C C . PRO A 1 116 ? 5.344 -3.505 13.652 1.00 90.00 116 PRO A C 1
ATOM 915 O O . PRO A 1 116 ? 4.710 -3.645 14.697 1.00 90.00 116 PRO A O 1
ATOM 918 N N . GLN A 1 117 ? 5.105 -2.481 12.826 1.00 90.94 117 GLN A N 1
ATOM 919 C CA . GLN A 1 117 ? 4.067 -1.478 13.080 1.00 90.94 117 GLN A CA 1
ATOM 920 C C . GLN A 1 117 ? 2.669 -2.058 12.865 1.00 90.94 117 GLN A C 1
ATOM 922 O O . GLN A 1 117 ? 1.768 -1.811 13.666 1.00 90.94 117 GLN A O 1
ATOM 927 N N . ILE A 1 118 ? 2.493 -2.854 11.808 1.00 90.56 118 ILE A N 1
ATOM 928 C CA . ILE A 1 118 ? 1.254 -3.584 11.530 1.00 90.56 118 ILE A CA 1
ATOM 929 C C . ILE A 1 118 ? 0.961 -4.549 12.684 1.00 90.56 118 ILE A C 1
ATOM 931 O O . ILE A 1 118 ? -0.143 -4.540 13.225 1.00 90.56 118 ILE A O 1
ATOM 935 N N . GLU A 1 119 ? 1.950 -5.320 13.133 1.00 89.62 119 GLU A N 1
ATOM 936 C CA . GLU A 1 119 ? 1.822 -6.241 14.267 1.00 89.62 119 GLU A CA 1
ATOM 937 C C . GLU A 1 119 ? 1.480 -5.520 15.574 1.00 89.62 119 GLU A C 1
ATOM 939 O O . GLU A 1 119 ? 0.583 -5.955 16.304 1.00 89.62 119 GLU A O 1
ATOM 944 N N . LEU A 1 120 ? 2.127 -4.387 15.858 1.00 89.81 120 LEU A N 1
ATOM 945 C CA . LEU A 1 120 ? 1.792 -3.559 17.015 1.00 89.81 120 LEU A CA 1
ATOM 946 C C . LEU A 1 120 ? 0.346 -3.069 16.933 1.00 89.81 120 LEU A C 1
ATOM 948 O O . LEU A 1 120 ? -0.408 -3.175 17.906 1.00 89.81 120 LEU A O 1
ATOM 952 N N . LEU A 1 121 ? -0.066 -2.574 15.763 1.00 89.56 121 LEU A N 1
ATOM 953 C CA . LEU A 1 121 ? -1.435 -2.139 15.541 1.00 89.56 121 LEU A CA 1
ATOM 954 C C . LEU A 1 121 ? -2.420 -3.271 15.750 1.00 89.56 121 LEU A C 1
ATOM 956 O O . LEU A 1 121 ? -3.511 -2.968 16.180 1.00 89.56 121 LEU A O 1
ATOM 960 N N . LEU A 1 122 ? -2.085 -4.532 15.506 1.00 85.56 122 LEU A N 1
ATOM 961 C CA . LEU A 1 122 ? -3.013 -5.658 15.653 1.00 85.56 122 LEU A CA 1
ATOM 962 C C . LEU A 1 122 ? -3.050 -6.236 17.070 1.00 85.56 122 LEU A C 1
ATOM 964 O O . LEU A 1 122 ? -4.087 -6.726 17.511 1.00 85.56 122 LEU A O 1
ATOM 968 N N . THR A 1 123 ? -1.935 -6.171 17.791 1.00 85.81 123 THR A N 1
ATOM 969 C CA . THR A 1 123 ? -1.793 -6.755 19.134 1.00 85.81 123 THR A CA 1
ATOM 970 C C . THR A 1 123 ? -2.156 -5.791 20.255 1.00 85.81 123 THR A C 1
ATOM 972 O O . THR A 1 123 ? -2.467 -6.234 21.360 1.00 85.81 123 THR A O 1
ATOM 975 N N . THR A 1 124 ? -2.168 -4.480 19.987 1.00 83.88 124 THR A N 1
ATOM 976 C CA . THR A 1 124 ? -2.528 -3.473 20.992 1.00 83.88 124 THR A CA 1
ATOM 977 C C . THR A 1 124 ? -3.972 -3.697 21.472 1.00 83.88 124 THR A C 1
ATOM 979 O O . THR A 1 124 ? -4.896 -3.666 20.654 1.00 83.88 124 THR A O 1
ATOM 982 N N . PRO A 1 125 ? -4.224 -3.918 22.770 1.00 75.50 125 PRO A N 1
ATOM 983 C CA . PRO A 1 125 ? -5.584 -3.969 23.296 1.00 75.50 125 PRO A CA 1
ATOM 984 C C . PRO A 1 125 ? -6.252 -2.601 23.134 1.00 75.50 125 PRO A C 1
ATOM 986 O O . PRO A 1 125 ? -5.648 -1.581 23.460 1.00 75.50 125 PRO A O 1
ATOM 989 N N . ILE A 1 126 ? -7.488 -2.562 22.636 1.00 73.00 126 ILE A N 1
ATOM 990 C CA . ILE A 1 126 ? -8.262 -1.316 22.597 1.00 73.00 126 ILE A CA 1
ATOM 991 C C . ILE A 1 126 ? -8.702 -1.024 24.042 1.00 73.00 126 ILE A C 1
ATOM 993 O O . ILE A 1 126 ? -9.357 -1.884 24.639 1.00 73.00 126 ILE A O 1
ATOM 997 N N . PRO A 1 127 ? -8.342 0.129 24.640 1.00 66.94 127 PRO A N 1
ATOM 998 C CA . PRO A 1 127 ? -8.807 0.475 25.978 1.00 66.94 127 PRO A CA 1
ATOM 999 C C . PRO A 1 127 ? -10.338 0.528 26.006 1.00 66.94 127 PRO A C 1
ATOM 1001 O O . PRO A 1 127 ? -10.953 1.173 25.159 1.00 66.94 127 PRO A O 1
ATOM 1004 N N . LEU A 1 128 ? -10.951 -0.143 26.983 1.00 60.84 128 LEU A N 1
ATOM 1005 C CA . LEU A 1 128 ? -12.408 -0.282 27.119 1.00 60.84 128 LEU A CA 1
ATOM 1006 C C . LEU A 1 128 ? -13.141 1.036 27.471 1.00 60.84 128 LEU A C 1
ATOM 1008 O O . LEU A 1 128 ? -14.365 1.048 27.530 1.00 60.84 128 LEU A O 1
ATOM 1012 N N . GLU A 1 129 ? -12.434 2.151 27.678 1.00 54.62 129 GLU A N 1
ATOM 1013 C CA . GLU A 1 129 ? -12.972 3.364 28.325 1.00 54.62 129 GLU A CA 1
ATOM 1014 C C . GLU A 1 129 ? -13.454 4.485 27.378 1.00 54.62 129 GLU A C 1
ATOM 1016 O O . GLU A 1 129 ? -13.556 5.635 27.789 1.00 54.62 129 GLU A O 1
ATOM 1021 N N . ALA A 1 130 ? -13.776 4.200 26.112 1.00 53.66 130 ALA A N 1
ATOM 1022 C CA . ALA A 1 130 ? -14.303 5.220 25.184 1.00 53.66 130 ALA A CA 1
ATOM 1023 C C . ALA A 1 130 ? -15.723 4.932 24.661 1.00 53.66 130 ALA A C 1
ATOM 1025 O O . ALA A 1 130 ? -16.153 5.531 23.675 1.00 53.66 130 ALA A O 1
ATOM 1026 N N . VAL A 1 131 ? -16.460 4.023 25.309 1.00 54.34 131 VAL A N 1
ATOM 1027 C CA . VAL A 1 131 ? -17.874 3.741 25.003 1.00 54.34 131 VAL A CA 1
ATOM 1028 C C . VAL A 1 131 ? -18.733 4.083 26.218 1.00 54.34 131 VAL A C 1
ATOM 1030 O O . VAL A 1 131 ? -19.458 3.250 26.743 1.00 54.34 131 VAL A O 1
ATOM 1033 N N . GLU A 1 132 ? -18.659 5.328 26.678 1.00 52.97 132 GLU A N 1
ATOM 1034 C CA . GLU A 1 132 ? -19.691 5.881 27.552 1.00 52.97 132 GLU A CA 1
ATOM 1035 C C . GLU A 1 132 ? -20.337 7.098 26.882 1.00 52.97 132 GLU A C 1
ATOM 1037 O O . GLU A 1 132 ? -19.758 8.171 26.738 1.00 52.97 132 GLU A O 1
ATOM 1042 N N . THR A 1 133 ? -21.588 6.864 26.470 1.00 49.56 133 THR A N 1
ATOM 1043 C CA . THR A 1 133 ? -22.709 7.814 26.427 1.00 49.56 133 THR A CA 1
ATOM 1044 C C . THR A 1 133 ? -22.554 9.102 25.613 1.00 49.56 133 THR A C 1
ATOM 1046 O O . THR A 1 133 ? -22.200 10.167 26.102 1.00 49.56 133 THR A O 1
ATOM 1049 N N . SER A 1 134 ? -23.048 9.047 24.377 1.00 48.19 134 SER A N 1
ATOM 1050 C CA . SER A 1 134 ? -23.798 10.162 23.784 1.00 48.19 134 SER A CA 1
ATOM 1051 C C . SER A 1 134 ? -25.140 9.633 23.285 1.00 48.19 134 SER A C 1
ATOM 1053 O O . SER A 1 134 ? 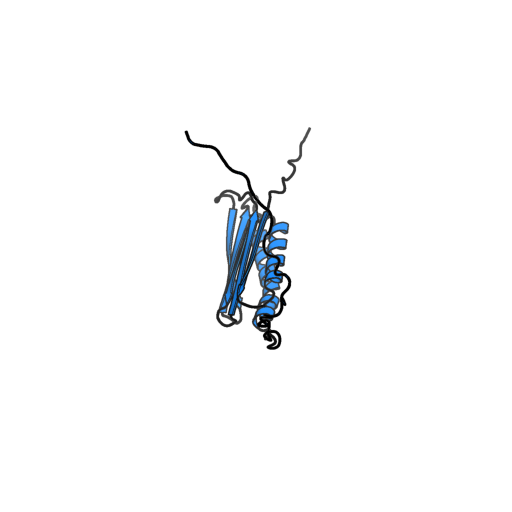-25.414 9.511 22.096 1.00 48.19 134 SER A O 1
ATOM 1055 N N . THR A 1 135 ? -25.973 9.247 24.246 1.00 52.34 135 THR A N 1
ATOM 1056 C CA . THR A 1 135 ? -27.424 9.163 24.084 1.00 52.34 135 THR A CA 1
ATOM 1057 C C . THR A 1 135 ? -28.010 10.023 25.190 1.00 52.34 135 THR A C 1
ATOM 1059 O O . THR A 1 135 ? -28.490 9.517 26.194 1.00 52.34 135 THR A O 1
ATOM 1062 N N . GLU A 1 136 ? -27.901 11.338 25.029 1.00 47.44 136 GLU A N 1
ATOM 1063 C CA . GLU A 1 136 ? -28.711 12.278 25.792 1.00 47.44 136 GLU A CA 1
ATOM 1064 C C . GLU A 1 136 ? -29.527 13.093 24.794 1.00 47.44 136 GLU A C 1
ATOM 1066 O O . GLU A 1 136 ? -29.100 14.105 24.239 1.00 47.44 136 GLU A O 1
ATOM 1071 N N . SER A 1 137 ? -30.711 12.555 24.512 1.00 51.81 137 SER A N 1
ATOM 1072 C CA . SER A 1 137 ? -31.851 13.314 24.030 1.00 51.81 137 SER A CA 1
ATOM 1073 C C . SER A 1 137 ? -32.208 14.338 25.105 1.00 51.81 137 SER A C 1
ATOM 1075 O O . SER A 1 137 ? -32.797 13.981 26.121 1.00 51.81 137 SER A O 1
ATOM 1077 N N . ALA A 1 138 ? -31.854 15.603 24.894 1.00 47.31 138 ALA A N 1
ATOM 1078 C CA . ALA A 1 138 ? -32.407 16.709 25.664 1.00 47.31 138 ALA A CA 1
ATOM 1079 C C . ALA A 1 138 ? -33.600 17.288 24.894 1.00 47.31 138 ALA A C 1
ATOM 1081 O O . ALA A 1 138 ? -33.471 18.133 24.009 1.00 47.31 138 ALA A O 1
ATOM 1082 N N . GLU A 1 139 ? -34.769 16.761 25.233 1.00 51.66 139 GLU A N 1
ATOM 1083 C CA . GLU A 1 139 ? -36.084 17.283 24.897 1.00 51.66 139 GLU A CA 1
ATOM 1084 C C . GLU A 1 139 ? -36.557 18.141 26.077 1.00 51.66 139 GLU A C 1
ATOM 1086 O O . GLU A 1 139 ? -37.059 17.602 27.055 1.00 51.66 139 GLU A O 1
ATOM 1091 N N . THR A 1 140 ? -36.333 19.458 26.040 1.00 39.72 140 THR A N 1
ATOM 1092 C CA . THR A 1 140 ? -37.030 20.529 26.804 1.00 39.72 140 THR A CA 1
ATOM 1093 C C . THR A 1 140 ? -36.383 21.851 26.357 1.00 39.72 140 THR A C 1
ATOM 1095 O O . THR A 1 140 ? -35.178 21.903 26.173 1.00 39.72 140 THR A O 1
ATOM 1098 N N . GLU A 1 141 ? -37.032 22.976 26.077 1.00 44.44 141 GLU A N 1
ATOM 1099 C CA . GLU A 1 141 ? -38.227 23.581 26.644 1.00 44.44 141 GLU A CA 1
ATOM 1100 C C . GLU A 1 141 ? -38.542 24.810 25.763 1.00 44.44 141 GLU A C 1
ATOM 1102 O O . GLU A 1 141 ? -37.658 25.626 25.503 1.00 44.44 141 GLU A O 1
ATOM 1107 N N . SER A 1 142 ? -39.773 24.975 25.276 1.00 37.81 142 SER A N 1
ATOM 1108 C CA . SER A 1 142 ? -40.238 26.286 24.794 1.00 37.81 142 SER A CA 1
ATOM 1109 C C . SER A 1 142 ? -41.627 26.561 25.359 1.00 37.81 142 SER A C 1
ATOM 1111 O O . SER A 1 142 ? -42.639 26.013 24.927 1.00 37.81 142 SER A O 1
ATOM 1113 N N . ALA A 1 143 ? -41.629 27.371 26.416 1.00 48.22 143 ALA A N 1
ATOM 1114 C CA . ALA A 1 143 ? -42.804 27.869 27.112 1.00 48.22 143 ALA A CA 1
ATOM 1115 C C . ALA A 1 143 ? -43.553 28.943 26.276 1.00 48.22 143 ALA A C 1
ATOM 1117 O O . ALA A 1 143 ? -43.008 29.473 25.305 1.00 48.22 143 ALA A O 1
ATOM 1118 N N . PRO A 1 144 ? -44.814 29.262 26.628 1.00 56.06 144 PRO A N 1
ATOM 1119 C CA . PRO A 1 144 ? -45.814 29.819 25.721 1.00 56.06 144 PRO A CA 1
ATOM 1120 C C . PRO A 1 144 ? -45.882 31.348 25.784 1.00 56.06 144 PRO A C 1
ATOM 1122 O O . PRO A 1 144 ? -45.868 31.911 26.874 1.00 56.06 144 PRO A O 1
ATOM 1125 N N . VAL A 1 145 ? -46.076 32.033 24.651 1.00 43.31 145 VAL A N 1
ATOM 1126 C CA . VAL A 1 145 ? -46.525 33.440 24.635 1.00 43.31 145 VAL A CA 1
ATOM 1127 C C . VAL A 1 145 ? -47.372 33.726 23.391 1.00 43.31 145 VAL A C 1
ATOM 1129 O O . VAL A 1 145 ? -46.899 33.580 22.269 1.00 43.31 145 VAL A O 1
ATOM 1132 N N . GLY A 1 146 ? -48.590 34.232 23.616 1.00 35.97 146 GLY A N 1
ATOM 1133 C CA . GLY A 1 146 ? -49.218 35.213 22.724 1.00 35.97 146 GLY A CA 1
ATOM 1134 C C . GLY A 1 146 ? -50.436 34.760 21.923 1.00 35.97 146 GLY A C 1
ATOM 1135 O O . GLY A 1 146 ? -50.358 34.617 20.708 1.00 35.97 146 GLY A O 1
ATOM 1136 N N . LEU A 1 147 ? -51.593 34.652 22.586 1.00 41.81 147 LEU A N 1
ATOM 1137 C CA . LEU A 1 147 ? -52.865 35.000 21.946 1.00 41.81 147 LEU A CA 1
ATOM 1138 C C . LEU A 1 147 ? -52.798 36.480 21.529 1.00 41.81 147 LEU A C 1
ATOM 1140 O O . LEU A 1 147 ? -52.682 37.334 22.403 1.00 41.81 147 LEU A O 1
ATOM 1144 N N . ASP A 1 148 ? -52.979 36.784 20.246 1.00 39.91 148 ASP A N 1
ATOM 1145 C CA . ASP A 1 148 ? -53.764 37.959 19.868 1.00 39.91 148 ASP A CA 1
ATOM 1146 C C . ASP A 1 148 ? -54.545 37.669 18.582 1.00 39.91 148 ASP A C 1
ATOM 1148 O O . ASP A 1 148 ? -53.994 37.385 17.515 1.00 39.91 148 ASP A O 1
ATOM 1152 N N . ALA A 1 149 ? -55.864 37.653 18.735 1.00 39.28 149 ALA A N 1
ATOM 1153 C CA . ALA A 1 149 ? -56.828 37.366 17.699 1.00 39.28 149 ALA A CA 1
ATOM 1154 C C . ALA A 1 149 ? -57.357 38.687 17.133 1.00 39.28 149 ALA A C 1
ATOM 1156 O O . ALA A 1 149 ? -58.005 39.462 17.825 1.00 39.28 149 ALA A O 1
ATOM 1157 N N . ALA A 1 150 ? -57.115 38.871 15.837 1.00 36.75 150 ALA A N 1
ATOM 1158 C CA . ALA A 1 150 ? -58.009 39.468 14.850 1.00 36.75 150 ALA A CA 1
ATOM 1159 C C . ALA A 1 150 ? -58.976 40.580 15.311 1.00 36.75 150 ALA A C 1
ATOM 1161 O O . ALA A 1 150 ? -60.038 40.303 15.864 1.00 36.75 150 ALA A O 1
ATOM 1162 N N . GLN A 1 151 ? -58.738 41.814 14.842 1.00 35.22 151 GLN A N 1
ATOM 1163 C CA . GLN A 1 151 ? -59.829 42.748 14.530 1.00 35.22 151 GLN A CA 1
ATOM 1164 C C . GLN A 1 151 ? -59.418 43.887 13.578 1.00 35.22 151 GLN A C 1
ATOM 1166 O O . GLN A 1 151 ? -58.672 44.783 13.963 1.00 35.22 151 GLN A O 1
ATOM 1171 N N . LYS A 1 152 ? -59.992 43.875 12.359 1.00 41.12 152 LYS A N 1
ATOM 1172 C CA . LYS A 1 152 ? -60.586 44.996 11.568 1.00 41.12 152 LYS A CA 1
ATOM 1173 C C . LYS A 1 152 ? -60.546 44.635 10.071 1.00 41.12 152 LYS A C 1
ATOM 1175 O O . LYS A 1 152 ? -59.479 44.516 9.496 1.00 41.12 152 LYS A O 1
ATOM 1180 N N . LYS A 1 153 ? -61.670 44.213 9.478 1.00 41.28 153 LYS A N 1
ATOM 1181 C CA . LYS A 1 153 ? -62.799 44.990 8.902 1.00 41.28 153 LYS A CA 1
ATOM 1182 C C . LYS A 1 153 ? -62.628 45.291 7.397 1.00 41.28 153 LYS A C 1
ATOM 1184 O O . LYS A 1 153 ? -61.815 46.119 7.025 1.00 41.28 153 LYS A O 1
ATOM 1189 N N . SER A 1 154 ? -63.515 44.650 6.624 1.00 36.16 154 SER A N 1
ATOM 1190 C CA . SER A 1 154 ? -64.254 45.104 5.428 1.00 36.16 154 SER A CA 1
ATOM 1191 C C . SER A 1 154 ? -63.543 45.770 4.243 1.00 36.16 154 SER A C 1
ATOM 1193 O O . SER A 1 154 ? -63.111 46.909 4.352 1.00 36.16 154 SER A O 1
ATOM 1195 N N . ALA A 1 155 ? -63.657 45.143 3.063 1.00 43.28 155 ALA A N 1
ATOM 1196 C CA . ALA A 1 155 ? -64.520 45.557 1.929 1.00 43.28 155 ALA A CA 1
ATOM 1197 C C . ALA A 1 155 ? -64.206 44.638 0.718 1.00 43.28 155 ALA A C 1
ATOM 1199 O O . ALA A 1 155 ? -63.055 44.525 0.326 1.00 43.28 155 ALA A O 1
ATOM 1200 N N . LEU A 1 156 ? -65.104 43.733 0.309 1.00 41.06 156 LEU A N 1
ATOM 1201 C CA . LEU A 1 156 ? -66.187 43.896 -0.682 1.00 41.06 156 LEU A CA 1
ATOM 1202 C C . LEU A 1 156 ? -65.725 44.086 -2.146 1.00 41.06 156 LEU A C 1
ATOM 1204 O O . LEU A 1 156 ? -65.236 45.152 -2.498 1.00 41.06 156 LEU A O 1
ATOM 1208 N N . THR A 1 157 ? -66.075 43.065 -2.955 1.00 38.72 157 THR A N 1
ATOM 1209 C CA . THR A 1 157 ? -66.460 43.082 -4.395 1.00 38.72 157 THR A CA 1
ATOM 1210 C C . THR A 1 157 ? -65.341 43.416 -5.400 1.00 38.72 157 THR A C 1
ATOM 1212 O O . THR A 1 157 ? -64.567 44.332 -5.187 1.00 38.72 157 THR A O 1
ATOM 1215 N N . SER A 1 158 ? -65.119 42.725 -6.522 1.00 41.47 158 SER A N 1
ATOM 1216 C CA . SER A 1 158 ? -65.993 42.144 -7.559 1.00 41.47 158 SER A CA 1
ATOM 1217 C C . SER A 1 158 ? -65.118 41.201 -8.413 1.00 41.47 158 SER A C 1
ATOM 1219 O O . SER A 1 158 ? -63.960 41.521 -8.644 1.00 41.47 158 SER A O 1
ATOM 1221 N N . LEU A 1 159 ? -65.524 39.971 -8.736 1.00 44.88 159 LEU A N 1
ATOM 1222 C CA . LEU A 1 159 ? -66.452 39.533 -9.796 1.00 44.88 159 LEU A CA 1
ATOM 1223 C C . LEU A 1 159 ? -65.671 38.942 -10.990 1.00 44.88 159 LEU A C 1
ATOM 1225 O O . LEU A 1 159 ? -64.738 39.548 -11.502 1.00 44.88 159 LEU A O 1
ATOM 1229 N N . SER A 1 160 ? -66.094 37.739 -11.374 1.00 40.84 160 SER A N 1
ATOM 1230 C CA . SER A 1 160 ? -65.650 36.893 -12.483 1.00 40.84 160 SER A CA 1
ATOM 1231 C C . SER A 1 160 ? -65.416 37.617 -13.813 1.00 40.84 160 SER A C 1
ATOM 1233 O O . SER A 1 160 ? -66.230 38.455 -14.200 1.00 40.84 160 SER A O 1
ATOM 1235 N N . GLN A 1 161 ? -64.407 37.180 -14.570 1.00 47.50 161 GLN A N 1
ATOM 1236 C CA . GLN A 1 161 ? -64.553 36.232 -15.688 1.00 47.50 161 GLN A CA 1
ATOM 1237 C C . GLN A 1 161 ? -63.213 35.557 -15.989 1.00 47.50 161 GLN A C 1
ATOM 1239 O O . GLN A 1 161 ? -62.171 36.210 -15.766 1.00 47.50 161 GLN A O 1
#

Secondary structure (DSSP, 8-state):
-----------EEEEEEEEE-S--HHHHHHHHHHHHHHTT-SEEEEEEEEGGGTEEEEEEEEESSPPPGGGEEEEEEEEEETTEEEEEEEEEEE--TTTHHHHHHHHHHHHHHHHHHHHHHHHSPPPGGG-------------------------------

Radius of gyration: 29.26 Å; chains: 1; bounding box: 83×61×56 Å

Foldseek 3Di:
DDDDPDPPQADKDKDKDWPWDDFDCVVVLVLVVVLCVVLQWAKKWWWFDDVVRRTTMTIIIGGPDDDDPVQKDKDKDFQDEPNDGGTIMITMGGPPDVCVVVSVVVVVVSSVVCNVVVHCSRPDDDPPPPPDDPPDDPDDDDDDDDDDDDDDDDDDDDDDD